Protein AF-A0A7J4QIG8-F1 (afdb_monomer_lite)

pLDDT: mean 77.38, std 13.1, range [48.28, 93.75]

Foldseek 3Di:
DVVVVVVVVCVVCVNAQVDQADSDVVGDDDDPPDDNHDAAEDEQQPPLVVQVVCVVRRGHYYYDDDDDDCPVVVLVVVCVVPVVVSVRNVCRVVPVPVSPD

Radius of gyration: 16.3 Å; chains: 1; bounding box: 42×24×37 Å

Structure (mmCIF, N/CA/C/O backbone):
data_AF-A0A7J4QIG8-F1
#
_entry.id   AF-A0A7J4QIG8-F1
#
loop_
_atom_site.group_PDB
_atom_site.id
_atom_site.type_symbol
_atom_site.label_atom_id
_atom_site.label_alt_id
_atom_site.label_comp_id
_atom_site.label_asym_id
_atom_site.label_entity_id
_atom_site.label_seq_id
_atom_site.pdbx_PDB_ins_code
_atom_site.Cartn_x
_atom_site.Cartn_y
_atom_site.Cartn_z
_atom_site.occupancy
_atom_site.B_iso_or_equiv
_atom_site.auth_seq_id
_atom_site.auth_comp_id
_atom_site.auth_asym_id
_atom_site.auth_atom_id
_atom_site.pdbx_PDB_model_num
ATOM 1 N N . GLY A 1 1 ? 3.969 9.317 9.992 1.00 83.69 1 GLY A N 1
ATOM 2 C CA . GLY A 1 1 ? 4.182 9.417 8.526 1.00 83.69 1 GLY A CA 1
ATOM 3 C C . GLY A 1 1 ? 2.879 9.148 7.786 1.00 83.69 1 GLY A C 1
ATOM 4 O O . GLY A 1 1 ? 1.878 8.916 8.444 1.00 83.69 1 GLY A O 1
ATOM 5 N N . VAL A 1 2 ? 2.856 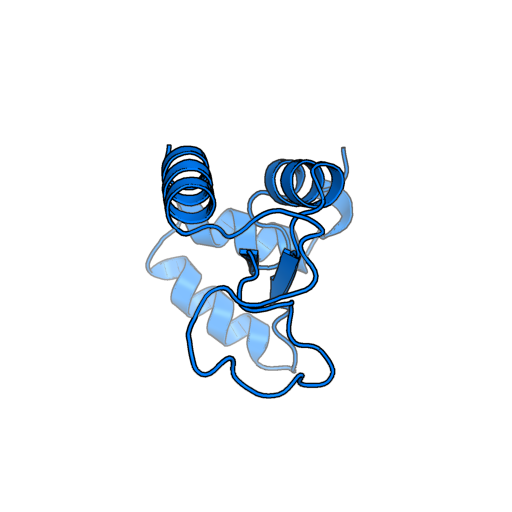9.179 6.444 1.00 87.38 2 VAL A N 1
ATOM 6 C CA . VAL A 1 2 ? 1.597 9.040 5.661 1.00 87.38 2 VAL A CA 1
ATOM 7 C C . VAL A 1 2 ? 0.804 7.781 6.027 1.00 87.38 2 VAL A C 1
ATOM 9 O O . VAL A 1 2 ? -0.419 7.824 6.066 1.00 87.38 2 VAL A O 1
ATOM 12 N N . ILE A 1 3 ? 1.486 6.674 6.334 1.00 90.81 3 ILE A N 1
ATOM 13 C CA . ILE A 1 3 ? 0.824 5.428 6.736 1.00 90.81 3 ILE A CA 1
ATOM 14 C C . ILE A 1 3 ? 0.160 5.553 8.101 1.00 90.81 3 ILE A C 1
ATOM 16 O O . ILE A 1 3 ? -1.014 5.234 8.203 1.00 90.81 3 ILE A O 1
ATOM 20 N N . ASP A 1 4 ? 0.867 6.057 9.111 1.00 91.88 4 ASP A N 1
ATOM 21 C CA . ASP A 1 4 ? 0.317 6.195 10.466 1.00 91.88 4 ASP A CA 1
ATOM 22 C C . ASP A 1 4 ? -0.916 7.106 10.467 1.00 91.88 4 ASP A C 1
ATOM 24 O O . ASP A 1 4 ? -1.953 6.738 11.004 1.00 91.88 4 ASP A O 1
ATOM 28 N N . ALA A 1 5 ? -0.844 8.230 9.744 1.00 93.12 5 ALA A N 1
ATOM 29 C CA . ALA A 1 5 ? -1.984 9.128 9.564 1.00 93.12 5 ALA A CA 1
ATOM 30 C C . ALA A 1 5 ? -3.150 8.452 8.819 1.00 93.12 5 ALA A C 1
ATOM 32 O O . ALA A 1 5 ? -4.313 8.691 9.128 1.00 93.12 5 ALA A O 1
ATOM 33 N N . SER A 1 6 ? -2.851 7.583 7.845 1.00 92.50 6 SER A N 1
ATOM 34 C CA . SER A 1 6 ? -3.885 6.813 7.141 1.00 92.50 6 SER A CA 1
ATOM 35 C C . SER A 1 6 ? -4.550 5.795 8.068 1.00 92.50 6 SER A C 1
ATOM 37 O O . SER A 1 6 ? -5.763 5.636 8.016 1.00 92.50 6 SER A O 1
ATOM 39 N N . LEU A 1 7 ? -3.777 5.112 8.915 1.00 92.19 7 LEU A N 1
ATOM 40 C CA . LEU A 1 7 ? -4.293 4.145 9.886 1.00 92.19 7 LEU A CA 1
ATOM 41 C C . LEU A 1 7 ? -5.165 4.824 10.945 1.00 92.19 7 LEU A C 1
ATOM 43 O O . LEU A 1 7 ? -6.239 4.319 11.260 1.00 92.19 7 LEU A O 1
ATOM 47 N N . GLU A 1 8 ? -4.739 5.986 11.438 1.00 93.06 8 GLU A N 1
ATOM 48 C CA . GLU A 1 8 ? -5.514 6.803 12.372 1.00 93.06 8 GLU A CA 1
ATOM 49 C C . GLU A 1 8 ? -6.844 7.251 11.754 1.00 93.06 8 GLU A C 1
ATOM 51 O O . GLU A 1 8 ? -7.900 7.032 12.345 1.00 93.06 8 GLU A O 1
ATOM 56 N N . ALA A 1 9 ? -6.817 7.790 10.530 1.00 92.12 9 ALA A N 1
ATOM 57 C CA . ALA A 1 9 ? -8.023 8.217 9.823 1.00 92.12 9 ALA A CA 1
ATOM 58 C C . ALA A 1 9 ? -8.989 7.054 9.536 1.00 92.12 9 ALA A C 1
ATOM 60 O O . ALA A 1 9 ? -10.202 7.208 9.672 1.00 92.12 9 ALA A O 1
ATOM 61 N N . LEU A 1 10 ? -8.462 5.883 9.158 1.00 90.81 10 LEU A N 1
ATOM 62 C CA . LEU A 1 10 ? -9.264 4.676 8.956 1.00 90.81 10 LEU A CA 1
ATOM 63 C C . LEU A 1 10 ? -9.936 4.245 10.265 1.00 90.81 10 LEU A C 1
ATOM 65 O O . LEU A 1 10 ? -11.153 4.077 10.290 1.00 90.81 10 LEU A O 1
ATOM 69 N N . SER A 1 11 ? -9.171 4.155 11.353 1.00 88.94 11 SER A N 1
ATOM 70 C CA . SER A 1 11 ? -9.690 3.797 12.676 1.00 88.94 11 SER A CA 1
ATOM 71 C C . SER A 1 11 ? -10.770 4.775 13.155 1.00 88.94 11 SER A C 1
ATOM 73 O O . SER A 1 11 ? -11.860 4.352 13.540 1.00 88.94 11 SER A O 1
ATOM 75 N N . ALA A 1 12 ? -10.524 6.085 13.040 1.00 90.50 12 ALA A N 1
ATOM 76 C CA . ALA A 1 12 ? -11.492 7.127 13.388 1.00 90.50 12 ALA A CA 1
ATOM 77 C C . ALA A 1 12 ? -12.783 7.046 12.551 1.00 90.50 12 ALA A C 1
ATOM 79 O O . ALA A 1 12 ? -13.862 7.375 13.039 1.00 90.50 12 ALA A O 1
ATOM 80 N N . GLY A 1 13 ? -12.682 6.581 11.303 1.00 87.56 13 GLY A N 1
ATOM 81 C CA . GLY A 1 13 ? -13.818 6.336 10.415 1.00 87.56 13 GLY A CA 1
ATOM 82 C C . GLY A 1 13 ? -14.514 4.983 10.608 1.00 87.56 13 GLY A C 1
ATOM 83 O O . GLY A 1 13 ? -15.391 4.660 9.813 1.00 87.56 13 GLY A O 1
ATOM 84 N N . GLY A 1 14 ? -14.123 4.182 11.606 1.00 88.12 14 GLY A N 1
ATOM 85 C CA . GLY A 1 14 ? -14.694 2.855 11.868 1.00 88.12 14 GLY A CA 1
ATOM 86 C C . GLY A 1 14 ? -14.161 1.739 10.962 1.00 88.12 14 GLY A C 1
ATOM 87 O O . GLY A 1 14 ? -14.677 0.625 10.982 1.00 88.12 14 GLY A O 1
ATOM 88 N N . TRP A 1 15 ? -13.119 2.007 10.175 1.00 88.00 15 TRP A N 1
ATOM 89 C CA . TRP A 1 15 ? -12.504 1.035 9.278 1.00 88.00 15 TRP A CA 1
ATOM 90 C C . TRP A 1 15 ? -11.446 0.213 10.005 1.00 88.00 15 TRP A C 1
ATOM 92 O O . TRP A 1 15 ? -10.308 0.651 10.183 1.00 88.00 15 TRP A O 1
ATOM 102 N N . THR A 1 16 ? -11.796 -1.010 10.389 1.00 80.50 16 THR A N 1
ATOM 103 C CA . THR A 1 16 ? -10.887 -1.911 11.106 1.00 80.50 16 THR A CA 1
ATOM 104 C C . THR A 1 16 ? -10.342 -3.016 10.193 1.00 80.50 16 THR A C 1
ATOM 106 O O . THR A 1 16 ? -11.016 -3.460 9.258 1.00 80.50 16 THR A O 1
ATOM 109 N N . PRO A 1 17 ? -9.086 -3.460 10.381 1.00 79.75 17 PRO A N 1
ATOM 110 C CA . PRO A 1 17 ? -8.597 -4.674 9.734 1.00 79.75 17 PRO A CA 1
ATOM 111 C C . PRO A 1 17 ? -9.412 -5.882 10.215 1.00 79.75 17 PRO A C 1
ATOM 113 O O . PRO A 1 17 ? -9.643 -6.049 11.407 1.00 79.75 17 PRO A O 1
ATOM 116 N N . GLY A 1 18 ? -9.882 -6.709 9.279 1.00 68.94 18 GLY A N 1
ATOM 117 C CA . GLY A 1 18 ? -10.758 -7.845 9.591 1.00 68.94 18 GLY A CA 1
ATOM 118 C C . GLY A 1 18 ? -12.227 -7.490 9.863 1.00 68.94 18 GLY A C 1
ATOM 119 O O . GLY A 1 18 ? -13.025 -8.407 10.036 1.00 68.94 18 GLY A O 1
ATOM 120 N N . GLY A 1 19 ? -12.602 -6.203 9.859 1.00 64.81 19 GLY A N 1
ATOM 121 C CA . GLY A 1 19 ? -13.996 -5.764 9.934 1.00 64.81 19 GLY A CA 1
ATOM 122 C C . GLY A 1 19 ? -14.750 -6.154 8.665 1.00 64.81 19 GLY A C 1
ATOM 123 O O . GLY A 1 19 ? -14.324 -5.812 7.561 1.00 64.81 19 GLY A O 1
ATOM 124 N N . ALA A 1 20 ? -15.828 -6.921 8.825 1.00 61.28 20 ALA A N 1
ATOM 125 C CA . ALA A 1 20 ? -16.585 -7.502 7.720 1.00 61.28 20 ALA A CA 1
ATOM 126 C C . ALA A 1 20 ? -17.334 -6.455 6.877 1.00 61.28 20 ALA A C 1
ATOM 128 O O . ALA A 1 20 ? -17.603 -6.719 5.708 1.00 61.28 20 ALA A O 1
ATOM 129 N N . ASP A 1 21 ? -17.591 -5.263 7.427 1.00 70.75 21 ASP A N 1
ATOM 130 C CA . ASP A 1 21 ? -18.528 -4.313 6.837 1.00 70.75 21 ASP A CA 1
ATOM 131 C C . ASP A 1 21 ? -17.955 -2.906 6.653 1.00 70.75 21 ASP A C 1
ATOM 133 O O . ASP A 1 21 ? -17.254 -2.349 7.500 1.00 70.75 21 ASP A O 1
ATOM 137 N N . ASP A 1 22 ? -18.311 -2.331 5.509 1.00 83.69 22 ASP A N 1
ATOM 138 C CA . ASP A 1 22 ? -18.089 -0.938 5.152 1.00 83.69 22 ASP A CA 1
ATOM 139 C C . ASP A 1 22 ? -18.983 -0.039 6.031 1.00 83.69 22 ASP A C 1
ATOM 141 O O . ASP A 1 22 ? -20.208 -0.125 5.906 1.00 83.69 22 ASP A O 1
ATOM 145 N N . PRO A 1 23 ? -18.428 0.843 6.890 1.00 85.19 23 PRO A N 1
ATOM 146 C CA . PRO A 1 23 ? -19.194 1.652 7.838 1.00 85.19 23 PRO A CA 1
ATOM 147 C C . PRO A 1 23 ? -20.064 2.728 7.170 1.00 85.19 23 PRO A C 1
ATOM 149 O O . PRO A 1 23 ? -20.818 3.426 7.850 1.00 85.19 23 PRO A O 1
ATOM 152 N N . ARG A 1 24 ? -19.971 2.915 5.847 1.00 85.88 24 ARG A N 1
ATOM 153 C CA . ARG A 1 24 ? -20.840 3.845 5.117 1.00 85.88 24 ARG A CA 1
ATOM 154 C C . ARG A 1 24 ? -22.263 3.296 5.051 1.00 85.88 24 ARG A C 1
ATOM 156 O O . ARG A 1 24 ? -22.450 2.112 4.817 1.00 85.88 24 ARG A O 1
ATOM 163 N N . SER A 1 25 ? -23.263 4.171 5.167 1.00 85.50 25 SER A N 1
ATOM 164 C CA . SER A 1 25 ? -24.675 3.825 4.967 1.00 85.50 25 SER A CA 1
ATOM 165 C C . SER A 1 25 ? -25.268 4.634 3.801 1.00 85.50 25 SER A C 1
ATOM 167 O O . SER A 1 25 ? -25.230 5.867 3.857 1.00 85.50 25 SER A O 1
ATOM 169 N N . PRO A 1 26 ? -25.794 3.985 2.742 1.00 86.62 26 PRO A N 1
ATOM 170 C CA . PRO A 1 26 ? -25.795 2.538 2.526 1.00 86.62 26 PRO A CA 1
ATOM 171 C C . PRO A 1 26 ? -24.400 2.013 2.153 1.00 86.62 26 PRO A C 1
ATOM 173 O O . PRO A 1 26 ? -23.662 2.656 1.399 1.00 86.62 26 PRO A O 1
ATOM 176 N N . SER A 1 27 ? -24.053 0.823 2.641 1.00 81.81 27 SER A N 1
ATOM 177 C CA . SER A 1 27 ? -22.820 0.144 2.245 1.00 81.81 27 SER A CA 1
ATOM 178 C C . SER A 1 27 ? -22.935 -0.296 0.778 1.00 81.81 27 SER A C 1
ATOM 180 O O . SER A 1 27 ? -23.976 -0.832 0.380 1.00 81.81 27 SER A O 1
ATOM 182 N N . PRO A 1 28 ? -21.902 -0.094 -0.061 1.00 82.81 28 PRO A N 1
ATOM 183 C CA . PRO A 1 28 ? -21.872 -0.687 -1.392 1.00 82.81 28 PRO A CA 1
ATOM 184 C C . PRO A 1 28 ? -22.001 -2.215 -1.301 1.00 82.81 28 PRO A C 1
ATOM 186 O O . PRO A 1 28 ? -21.472 -2.803 -0.357 1.00 82.81 28 PRO A O 1
ATOM 189 N N . PRO A 1 29 ? -22.625 -2.881 -2.289 1.00 83.75 29 PRO A N 1
ATOM 190 C CA . PRO A 1 29 ? -22.676 -4.336 -2.306 1.00 83.75 29 PRO A CA 1
ATOM 191 C C . PRO A 1 29 ? -21.262 -4.922 -2.348 1.00 83.75 29 PRO A C 1
ATOM 193 O O . PRO A 1 29 ? -20.341 -4.334 -2.937 1.00 83.75 29 PRO A O 1
ATOM 196 N N . GLU A 1 30 ? -21.100 -6.106 -1.760 1.00 82.75 30 GLU A N 1
ATOM 197 C CA . GLU A 1 30 ? -19.840 -6.835 -1.819 1.00 82.75 30 GLU A CA 1
ATOM 198 C C . GLU A 1 30 ? -19.459 -7.103 -3.283 1.00 82.75 30 GLU A C 1
ATOM 200 O O . GLU A 1 30 ? -20.276 -7.509 -4.113 1.00 82.75 30 GLU A O 1
ATOM 205 N N . ARG A 1 31 ? -18.196 -6.833 -3.629 1.00 84.38 31 ARG A N 1
ATOM 206 C CA . ARG A 1 31 ? -17.669 -7.035 -4.983 1.00 84.38 31 ARG A CA 1
ATOM 207 C C . ARG A 1 31 ? -16.505 -7.999 -4.942 1.00 84.38 31 ARG A C 1
ATOM 209 O O . ARG A 1 31 ? -15.542 -7.783 -4.204 1.00 84.38 31 ARG A O 1
ATOM 216 N N . LEU A 1 32 ? -16.540 -8.992 -5.829 1.00 83.62 32 LEU A N 1
ATOM 217 C CA . LEU A 1 32 ? -15.450 -9.947 -5.980 1.00 83.62 32 LEU A CA 1
ATOM 218 C C . LEU A 1 32 ? -14.119 -9.212 -6.205 1.00 83.62 32 LEU A C 1
ATOM 220 O O . LEU A 1 32 ? -13.968 -8.389 -7.109 1.00 83.62 32 LEU A O 1
ATOM 224 N N . GLY A 1 33 ? -13.142 -9.502 -5.348 1.00 80.50 33 GLY A N 1
ATOM 225 C CA . GLY A 1 33 ? -11.807 -8.915 -5.427 1.00 80.50 33 GLY A CA 1
ATOM 226 C C . GLY A 1 33 ? -11.672 -7.497 -4.857 1.00 80.50 33 GLY A C 1
ATOM 227 O O . GLY A 1 33 ? -10.575 -6.939 -4.938 1.00 80.50 33 GLY A O 1
ATOM 228 N N . LYS A 1 34 ? -12.717 -6.909 -4.264 1.00 80.69 34 LYS A N 1
ATOM 229 C CA . LYS A 1 34 ? -12.607 -5.682 -3.459 1.00 80.69 34 LYS A CA 1
ATOM 230 C C . LYS A 1 34 ? -12.527 -6.033 -1.971 1.00 80.69 34 LYS A C 1
ATOM 232 O O . LYS A 1 34 ? -13.004 -7.078 -1.549 1.00 80.69 34 LYS A O 1
ATOM 237 N N . GLY A 1 35 ? -11.821 -5.206 -1.200 1.00 77.44 35 GLY A N 1
ATOM 238 C CA . GLY A 1 35 ? -11.849 -5.300 0.262 1.00 77.44 35 GLY A CA 1
ATOM 239 C C . GLY A 1 35 ? -13.194 -4.824 0.820 1.00 77.44 35 GLY A C 1
ATOM 240 O O . GLY A 1 35 ? -13.987 -4.275 0.051 1.00 77.44 35 GLY A O 1
ATOM 241 N N . PRO A 1 36 ? -13.413 -4.940 2.140 1.00 75.31 36 PRO A N 1
ATOM 242 C CA . PRO A 1 36 ? -14.651 -4.535 2.819 1.00 75.31 36 PRO A CA 1
ATOM 243 C C . PRO A 1 36 ? -14.867 -3.008 2.845 1.00 75.31 36 PRO A C 1
ATOM 245 O O . PRO A 1 36 ? -15.610 -2.509 3.666 1.00 75.31 36 PRO A O 1
ATOM 248 N N . GLY A 1 37 ? -14.204 -2.268 1.946 1.00 85.38 37 GLY A N 1
ATOM 249 C CA . GLY A 1 37 ? -14.410 -0.856 1.625 1.00 85.38 37 GLY A CA 1
ATOM 250 C C . GLY A 1 37 ? -13.120 -0.024 1.550 1.00 85.38 37 GLY A C 1
ATOM 251 O O . GLY A 1 37 ? -13.123 1.009 0.880 1.00 85.38 37 GLY A O 1
ATOM 252 N N . TYR A 1 38 ? -11.986 -0.529 2.065 1.00 88.94 38 TYR A N 1
ATOM 253 C CA . TYR A 1 38 ? -10.646 0.033 1.817 1.00 88.94 38 TYR A CA 1
ATOM 254 C C . TYR A 1 38 ? -9.578 -1.031 1.488 1.00 88.94 38 TYR A C 1
ATOM 256 O O . TYR A 1 38 ? -9.736 -2.223 1.762 1.00 88.94 38 TYR A O 1
ATOM 264 N N . GLU A 1 39 ? -8.475 -0.590 0.873 1.00 91.00 39 GLU A N 1
ATOM 265 C CA . GLU A 1 39 ? -7.258 -1.382 0.649 1.00 91.00 39 GLU A CA 1
ATOM 266 C C . GLU A 1 39 ? -6.029 -0.465 0.514 1.00 91.00 39 GLU A C 1
ATOM 268 O O . GLU A 1 39 ? -6.114 0.622 -0.058 1.00 91.00 39 GLU A O 1
ATOM 273 N N . PHE A 1 40 ? -4.864 -0.916 0.981 1.00 92.31 40 PHE A N 1
ATOM 274 C CA . PHE A 1 40 ? -3.591 -0.239 0.723 1.00 92.31 40 PHE A CA 1
ATOM 275 C C . PHE A 1 40 ? -3.007 -0.701 -0.609 1.00 92.31 40 PHE A C 1
ATOM 277 O O . PHE A 1 40 ? -2.723 -1.887 -0.796 1.00 92.31 40 PHE A O 1
ATOM 284 N N . GLN A 1 41 ? -2.776 0.234 -1.528 1.00 91.25 41 GLN A N 1
ATOM 285 C CA . GLN A 1 41 ? -2.197 -0.066 -2.834 1.00 91.25 41 GLN A CA 1
ATOM 286 C C . GLN A 1 41 ? -0.747 0.396 -2.915 1.00 91.25 41 GLN A C 1
ATOM 288 O O . GLN A 1 41 ? -0.405 1.504 -2.507 1.00 91.25 41 GLN A O 1
ATOM 293 N N . MET A 1 42 ? 0.112 -0.462 -3.456 1.00 88.31 42 MET A N 1
ATOM 294 C CA . MET A 1 42 ? 1.527 -0.161 -3.655 1.00 88.31 42 MET A CA 1
ATOM 295 C C . MET A 1 42 ? 1.994 -0.681 -5.009 1.00 88.31 42 MET A C 1
ATOM 297 O O . MET A 1 42 ? 1.512 -1.704 -5.497 1.00 88.31 42 MET A O 1
ATOM 301 N N . LEU A 1 43 ? 2.967 0.001 -5.609 1.00 84.94 43 LEU A N 1
ATOM 302 C CA . LEU A 1 43 ? 3.651 -0.514 -6.791 1.00 84.94 43 LEU A CA 1
ATOM 303 C C . LEU A 1 43 ? 4.490 -1.740 -6.418 1.00 84.94 43 LEU A C 1
ATOM 305 O O . LEU A 1 43 ? 5.001 -1.848 -5.296 1.00 84.94 43 LEU A O 1
ATOM 309 N N . LEU A 1 44 ? 4.651 -2.664 -7.367 1.00 81.50 44 L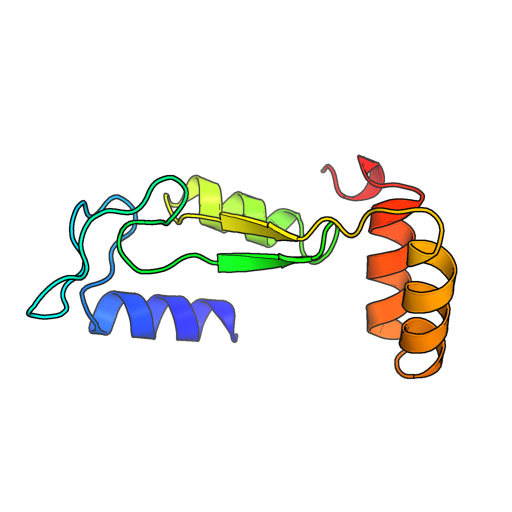EU A N 1
ATOM 310 C CA . LEU A 1 44 ? 5.585 -3.774 -7.215 1.00 81.50 44 LEU A CA 1
ATOM 311 C C . LEU A 1 44 ? 6.961 -3.245 -6.783 1.00 81.50 44 LEU A C 1
ATOM 313 O O . LEU A 1 44 ? 7.448 -2.248 -7.305 1.00 81.50 44 LEU A O 1
ATOM 317 N N . GLY A 1 45 ? 7.542 -3.904 -5.777 1.00 76.44 45 GLY A N 1
ATOM 318 C CA . GLY A 1 45 ? 8.858 -3.611 -5.198 1.00 76.44 45 GLY A CA 1
ATOM 319 C C . GLY A 1 45 ? 9.069 -2.223 -4.583 1.00 76.44 45 GLY A C 1
ATOM 320 O O . GLY A 1 45 ? 10.190 -1.894 -4.202 1.00 76.44 45 GLY A O 1
ATOM 321 N N . VAL A 1 46 ? 8.010 -1.438 -4.397 1.00 80.88 46 VAL A N 1
ATOM 322 C CA . VAL A 1 46 ? 8.058 -0.215 -3.594 1.00 80.88 46 VAL A CA 1
ATOM 323 C C . VAL A 1 46 ? 7.627 -0.542 -2.163 1.00 80.88 46 VAL A C 1
ATOM 325 O O . VAL A 1 46 ? 6.570 -1.129 -1.941 1.00 80.88 46 VAL A O 1
ATOM 328 N N . ARG A 1 47 ? 8.475 -0.186 -1.186 1.00 83.44 47 ARG A N 1
ATOM 329 C CA . ARG A 1 47 ? 8.242 -0.343 0.268 1.00 83.44 47 ARG A CA 1
ATOM 330 C C . ARG A 1 47 ? 7.707 -1.731 0.673 1.00 83.44 47 ARG A C 1
ATOM 332 O O . ARG A 1 47 ? 6.772 -1.853 1.460 1.00 83.44 47 ARG A O 1
ATOM 339 N N . GLY A 1 48 ? 8.340 -2.793 0.167 1.00 85.31 48 GLY A N 1
ATOM 340 C CA . GLY A 1 48 ? 7.963 -4.188 0.438 1.00 85.31 48 GLY A CA 1
ATOM 341 C C . GLY A 1 48 ? 7.779 -4.555 1.924 1.00 85.31 48 GLY A C 1
ATOM 342 O O . GLY A 1 48 ? 6.763 -5.179 2.236 1.00 85.31 48 GLY A O 1
ATOM 343 N N . PRO A 1 49 ? 8.691 -4.167 2.842 1.00 90.31 49 PRO A N 1
ATOM 344 C CA . PRO A 1 49 ? 8.538 -4.434 4.277 1.00 90.31 49 PRO A CA 1
ATOM 345 C C . PRO A 1 49 ? 7.276 -3.813 4.883 1.00 90.31 49 PRO A C 1
ATOM 347 O O . PRO A 1 49 ? 6.543 -4.487 5.594 1.00 90.31 49 PRO A O 1
ATOM 350 N N . LEU A 1 50 ? 6.971 -2.563 4.526 1.00 91.75 50 LEU A N 1
ATOM 351 C CA . LEU A 1 50 ? 5.778 -1.859 4.995 1.00 91.75 50 LEU A CA 1
ATOM 352 C C . LEU A 1 50 ? 4.493 -2.572 4.555 1.00 91.75 50 L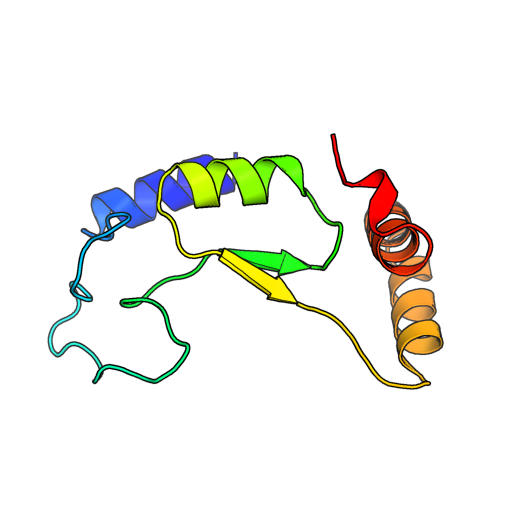EU A C 1
ATOM 354 O O . LEU A 1 50 ? 3.587 -2.769 5.357 1.00 91.75 50 LEU A O 1
ATOM 358 N N . ARG A 1 51 ? 4.426 -3.000 3.287 1.00 92.19 51 ARG A N 1
ATOM 359 C CA . ARG A 1 51 ? 3.288 -3.778 2.779 1.00 92.19 51 ARG A CA 1
ATOM 360 C C . ARG A 1 51 ? 3.083 -5.068 3.573 1.00 92.19 51 ARG A C 1
ATOM 362 O O . ARG A 1 51 ? 1.945 -5.445 3.831 1.00 92.19 51 ARG A O 1
ATOM 369 N N . ARG A 1 52 ? 4.175 -5.768 3.903 1.00 90.81 52 ARG A N 1
ATOM 370 C CA . ARG A 1 52 ? 4.120 -7.007 4.692 1.00 90.81 52 ARG A CA 1
ATOM 371 C C . ARG A 1 52 ? 3.601 -6.731 6.099 1.00 90.81 52 ARG A C 1
ATOM 373 O O . ARG A 1 52 ? 2.629 -7.369 6.473 1.00 90.81 52 ARG A O 1
ATOM 380 N N . GLY A 1 53 ? 4.131 -5.712 6.777 1.00 93.75 53 GLY A N 1
ATOM 381 C CA . GLY A 1 53 ? 3.647 -5.310 8.101 1.00 93.75 53 GLY A CA 1
ATOM 382 C C . GLY A 1 53 ? 2.154 -4.963 8.110 1.00 93.75 53 GLY A C 1
ATOM 383 O O . GLY A 1 53 ? 1.412 -5.467 8.942 1.00 93.75 53 GLY A O 1
ATOM 384 N N . LEU A 1 54 ? 1.672 -4.196 7.125 1.00 92.75 54 LEU A N 1
ATOM 385 C CA . LEU A 1 54 ? 0.237 -3.892 6.997 1.00 92.75 54 LEU A CA 1
ATOM 386 C C . LEU A 1 54 ? -0.611 -5.154 6.779 1.00 92.75 54 LEU A C 1
ATOM 388 O O . LEU A 1 54 ? -1.690 -5.284 7.350 1.00 92.75 54 LEU A O 1
ATOM 392 N N . ARG A 1 55 ? -0.128 -6.096 5.960 1.00 91.81 55 ARG A N 1
ATOM 393 C CA . ARG A 1 55 ? -0.812 -7.376 5.736 1.00 91.81 55 ARG A CA 1
ATOM 394 C C . ARG A 1 55 ? -0.841 -8.236 7.002 1.00 91.81 55 ARG A C 1
ATOM 396 O O . ARG A 1 55 ? -1.858 -8.869 7.259 1.00 91.81 55 ARG A O 1
ATOM 403 N N . GLU A 1 56 ? 0.248 -8.271 7.763 1.00 92.75 56 GLU A N 1
ATOM 404 C CA . GLU A 1 56 ? 0.345 -8.993 9.041 1.00 92.75 56 GLU A CA 1
ATOM 405 C C . GLU A 1 56 ? -0.598 -8.406 10.098 1.00 92.75 56 GLU A C 1
ATOM 407 O O . GLU A 1 56 ? -1.196 -9.150 10.865 1.00 92.75 56 GLU A O 1
ATOM 412 N N . GLN A 1 57 ? -0.823 -7.091 10.066 1.00 91.44 57 GLN A N 1
ATOM 413 C CA . GLN A 1 57 ? -1.819 -6.386 10.883 1.00 91.44 57 GLN A CA 1
ATOM 414 C C . GLN A 1 57 ? -3.272 -6.600 10.408 1.00 91.44 57 GLN A C 1
ATOM 416 O O . GLN A 1 57 ? -4.196 -6.008 10.957 1.00 91.44 57 GLN A O 1
ATOM 421 N N . GLY A 1 58 ? -3.500 -7.422 9.377 1.00 90.50 58 GLY A N 1
ATOM 422 C CA . GLY A 1 58 ? -4.835 -7.756 8.873 1.00 90.50 58 GLY A CA 1
ATOM 423 C C . GLY A 1 58 ? -5.404 -6.772 7.846 1.00 90.50 58 GLY A C 1
ATOM 424 O O . GLY A 1 58 ? -6.536 -6.945 7.389 1.00 90.50 58 GLY A O 1
ATOM 425 N N . HIS A 1 59 ? -4.643 -5.756 7.427 1.00 90.69 59 HIS A N 1
ATOM 426 C CA . HIS A 1 59 ? -5.099 -4.836 6.389 1.00 90.69 59 HIS A CA 1
ATOM 427 C C . HIS A 1 59 ? -5.029 -5.480 5.001 1.00 90.69 59 HIS A C 1
ATOM 429 O O . HIS A 1 59 ? -4.047 -6.132 4.621 1.00 90.69 59 HIS A O 1
ATOM 435 N N . ARG A 1 60 ? -6.049 -5.226 4.172 1.00 90.06 60 ARG A N 1
ATOM 436 C CA . ARG A 1 60 ? -6.020 -5.631 2.763 1.00 90.06 60 ARG A CA 1
ATOM 437 C C . ARG A 1 60 ? -4.961 -4.820 2.021 1.00 90.06 60 ARG A C 1
ATOM 439 O O . ARG A 1 60 ? -5.001 -3.592 2.009 1.00 90.06 60 ARG A O 1
ATOM 446 N N . THR A 1 61 ? -4.037 -5.512 1.360 1.00 91.88 61 THR A N 1
ATOM 447 C CA . THR A 1 61 ? -3.006 -4.892 0.520 1.00 91.88 61 THR A CA 1
ATOM 448 C C . THR A 1 61 ? -3.120 -5.371 -0.925 1.00 91.88 61 THR A C 1
ATOM 450 O O . THR A 1 61 ? -3.485 -6.519 -1.188 1.00 91.88 61 THR A O 1
ATOM 453 N N . ARG A 1 62 ? -2.797 -4.494 -1.879 1.00 91.06 62 ARG A N 1
ATOM 454 C CA . ARG A 1 62 ? -2.791 -4.779 -3.318 1.00 91.06 62 ARG A CA 1
ATOM 455 C C . ARG A 1 62 ? -1.489 -4.294 -3.938 1.00 91.06 62 ARG A C 1
ATOM 457 O O . ARG A 1 62 ? -1.018 -3.194 -3.658 1.00 91.06 62 ARG A O 1
ATOM 464 N N . VAL A 1 63 ? -0.912 -5.134 -4.792 1.00 90.38 63 VAL A N 1
ATOM 465 C CA . VAL A 1 63 ? 0.305 -4.811 -5.536 1.00 90.38 63 VAL A CA 1
ATOM 466 C C . VAL A 1 63 ? -0.063 -4.541 -6.983 1.00 90.38 63 VAL A C 1
ATOM 468 O O . VAL A 1 63 ? -0.636 -5.403 -7.645 1.00 90.38 63 VAL A O 1
ATOM 471 N N . TYR A 1 64 ? 0.267 -3.348 -7.468 1.00 84.88 64 TYR A N 1
ATOM 472 C CA . TYR A 1 64 ? 0.148 -3.022 -8.880 1.00 84.88 64 TYR A CA 1
ATOM 473 C C . TYR A 1 64 ? 1.361 -3.566 -9.634 1.00 84.88 64 TYR A C 1
ATOM 475 O O . TYR A 1 64 ? 2.500 -3.154 -9.389 1.00 84.88 64 TYR A O 1
ATOM 483 N N . ILE A 1 65 ? 1.095 -4.507 -10.538 1.00 82.88 65 ILE A N 1
ATOM 484 C CA . ILE A 1 65 ? 2.085 -5.140 -11.405 1.00 82.88 65 ILE A CA 1
ATOM 485 C C . ILE A 1 65 ? 1.850 -4.595 -12.819 1.00 82.88 65 ILE A 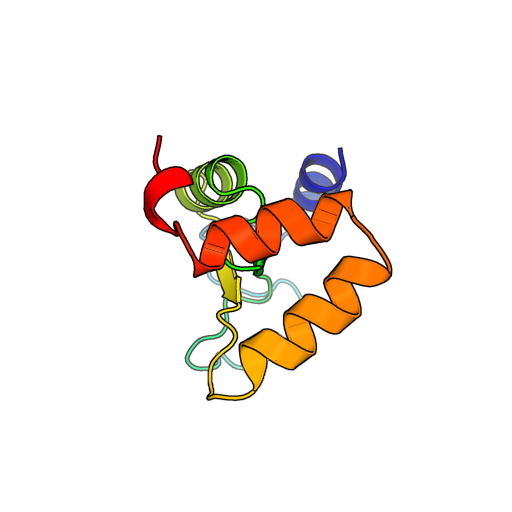C 1
ATOM 487 O O . ILE A 1 65 ? 0.842 -4.947 -13.433 1.00 82.88 65 ILE A O 1
ATOM 491 N N . PRO A 1 66 ? 2.714 -3.715 -13.348 1.00 71.81 66 PRO A N 1
ATOM 492 C CA . PRO A 1 66 ? 2.683 -3.387 -14.763 1.00 71.81 66 PRO A CA 1
ATOM 493 C C . PRO A 1 66 ? 3.077 -4.618 -15.585 1.00 71.81 66 PRO A C 1
ATOM 495 O O . PRO A 1 66 ? 3.899 -5.433 -15.167 1.00 71.81 66 PRO A O 1
ATOM 498 N N . TYR A 1 67 ? 2.464 -4.743 -16.755 1.00 71.81 67 TYR A N 1
ATOM 499 C CA . TYR A 1 67 ? 2.584 -5.880 -17.664 1.00 71.81 67 TYR A CA 1
ATOM 500 C C . TYR A 1 67 ? 2.605 -5.387 -19.123 1.00 71.81 67 TYR A C 1
ATOM 502 O O . TYR A 1 67 ? 2.332 -4.213 -19.387 1.00 71.81 67 TYR A O 1
ATOM 510 N N . GLY A 1 68 ? 2.917 -6.280 -20.067 1.00 73.75 68 GLY A N 1
ATOM 511 C CA . GLY A 1 68 ? 3.006 -6.001 -21.511 1.00 73.75 68 GLY A CA 1
ATOM 512 C C . GLY A 1 68 ? 4.449 -5.998 -22.019 1.00 73.75 68 GLY A C 1
ATOM 513 O O . GLY A 1 68 ? 5.349 -6.311 -21.257 1.00 73.75 68 GLY A O 1
ATOM 514 N N . GLU A 1 69 ? 4.689 -5.652 -23.288 1.00 65.50 69 GLU A N 1
ATOM 515 C CA . GLU A 1 69 ? 6.052 -5.492 -23.846 1.00 65.50 69 GLU A CA 1
ATOM 516 C C . GLU A 1 69 ? 6.594 -4.068 -23.634 1.00 65.50 69 GLU A C 1
ATOM 518 O O . GLU A 1 69 ? 7.756 -3.868 -23.291 1.00 65.50 69 GLU A O 1
ATOM 523 N N . LYS A 1 70 ? 5.722 -3.055 -23.734 1.00 68.56 70 LYS A N 1
ATOM 524 C CA . LYS A 1 70 ? 6.083 -1.624 -23.652 1.00 68.56 70 LYS A CA 1
ATOM 525 C C . LYS A 1 70 ? 6.170 -1.060 -22.231 1.00 68.56 70 LYS A C 1
ATOM 527 O O . LYS A 1 70 ? 6.399 0.136 -22.039 1.00 68.56 70 LYS A O 1
ATOM 532 N N . TRP A 1 71 ? 5.977 -1.896 -21.212 1.00 66.88 71 TRP A N 1
ATOM 533 C CA . TRP A 1 71 ? 6.070 -1.479 -19.808 1.00 66.88 71 TRP A CA 1
ATOM 534 C C . TRP A 1 71 ? 7.452 -0.899 -19.473 1.00 66.88 71 TRP A C 1
ATOM 536 O O . TRP A 1 71 ? 7.545 0.027 -18.663 1.00 66.88 71 TRP A O 1
ATOM 546 N N . TYR A 1 72 ? 8.505 -1.407 -20.123 1.00 60.12 72 TYR A N 1
ATOM 547 C CA . TYR A 1 72 ? 9.880 -0.951 -19.949 1.00 60.12 72 TYR A CA 1
ATOM 548 C C . TYR A 1 72 ? 10.039 0.497 -20.427 1.00 60.12 72 TYR A C 1
ATOM 550 O O . TYR A 1 72 ? 10.459 1.354 -19.654 1.00 60.12 72 TYR A O 1
ATOM 558 N N . GLU A 1 73 ? 9.589 0.818 -21.643 1.00 65.19 73 GLU A N 1
ATOM 559 C CA . GLU A 1 73 ? 9.651 2.176 -22.203 1.00 65.19 73 GLU A CA 1
ATOM 560 C C . GLU A 1 73 ? 8.851 3.191 -21.370 1.00 65.19 73 GLU A C 1
ATOM 562 O O . GLU A 1 73 ? 9.337 4.285 -21.069 1.00 65.19 73 GLU A O 1
ATOM 567 N N . TYR A 1 74 ? 7.643 2.814 -20.933 1.00 60.03 74 TYR A N 1
ATOM 568 C CA . TYR A 1 74 ? 6.814 3.651 -20.060 1.00 60.03 74 TYR A CA 1
ATOM 569 C C . TYR A 1 74 ? 7.501 3.938 -18.717 1.00 60.03 74 TYR A C 1
ATOM 571 O O . TYR A 1 74 ? 7.514 5.081 -18.248 1.00 60.03 74 TYR A O 1
ATOM 579 N N . SER A 1 75 ? 8.097 2.905 -18.114 1.00 58.44 75 SER A N 1
ATOM 580 C CA . SER A 1 75 ? 8.781 3.008 -16.824 1.00 58.44 75 SER A CA 1
ATOM 581 C C . SER A 1 75 ? 10.062 3.836 -16.929 1.00 58.44 75 SER A C 1
ATOM 583 O O . SER A 1 75 ? 10.308 4.667 -16.060 1.00 58.44 75 SER A O 1
ATOM 585 N N . ILE A 1 76 ? 10.830 3.690 -18.016 1.00 61.41 76 ILE A N 1
ATOM 586 C CA . ILE A 1 76 ? 12.042 4.479 -18.291 1.00 61.41 76 ILE A CA 1
ATOM 587 C C . ILE A 1 76 ? 11.719 5.971 -18.484 1.00 61.41 76 ILE A C 1
ATOM 589 O O . ILE A 1 76 ? 12.454 6.826 -17.985 1.00 61.41 76 ILE A O 1
ATOM 593 N N . ARG A 1 77 ? 10.606 6.312 -19.151 1.00 67.75 77 ARG A N 1
ATOM 594 C CA . ARG A 1 77 ? 10.189 7.716 -19.323 1.00 67.75 77 ARG A CA 1
ATOM 595 C C . ARG A 1 77 ? 9.864 8.385 -17.985 1.00 67.75 77 ARG A C 1
ATOM 597 O O . ARG A 1 77 ? 10.367 9.467 -17.710 1.00 67.75 77 ARG A O 1
ATOM 604 N N . ARG A 1 78 ? 9.1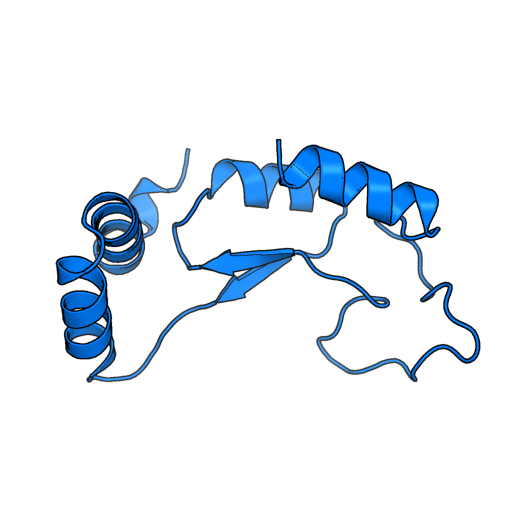03 7.702 -17.122 1.00 62.88 78 ARG A N 1
ATOM 605 C CA . ARG A 1 78 ? 8.798 8.163 -15.752 1.00 62.88 78 ARG A CA 1
ATOM 606 C C . ARG A 1 78 ? 10.037 8.175 -14.839 1.00 62.88 78 ARG A C 1
ATOM 608 O O . ARG A 1 78 ? 10.100 8.986 -13.923 1.00 62.88 78 ARG A O 1
ATOM 615 N N . LEU A 1 79 ? 11.028 7.315 -15.103 1.00 55.56 79 LEU A N 1
ATOM 616 C CA . LEU A 1 79 ? 12.328 7.272 -14.412 1.00 55.56 79 LEU A CA 1
ATOM 617 C C . LEU A 1 79 ? 13.116 8.573 -14.577 1.00 55.56 79 LEU A C 1
ATOM 619 O O . LEU A 1 79 ? 13.689 9.072 -13.611 1.00 55.56 79 LEU A O 1
ATOM 623 N N . LYS A 1 80 ? 13.158 9.096 -15.810 1.00 60.69 80 LYS A N 1
ATOM 624 C CA . LYS A 1 80 ? 13.916 10.306 -16.157 1.00 60.69 80 LYS A CA 1
ATOM 625 C C . LYS A 1 80 ? 13.351 11.561 -15.490 1.00 60.69 80 LYS A C 1
ATOM 627 O O . LYS A 1 80 ? 14.101 12.496 -15.244 1.00 60.69 80 LYS A O 1
ATOM 632 N N . GLU A 1 81 ? 12.061 11.559 -15.165 1.00 58.12 81 GLU A N 1
ATOM 633 C CA . GLU A 1 81 ? 11.383 12.665 -14.483 1.00 58.12 81 GLU A CA 1
ATOM 634 C C . GLU A 1 81 ? 11.553 12.620 -12.950 1.00 58.12 81 GLU A C 1
ATOM 636 O O . GLU A 1 81 ? 11.346 13.637 -12.293 1.00 58.12 81 GLU A O 1
ATOM 641 N N . ASN A 1 82 ? 11.928 11.473 -12.351 1.00 58.44 82 ASN A N 1
ATOM 642 C CA . ASN A 1 82 ? 12.097 11.353 -10.894 1.00 58.44 82 ASN A CA 1
ATOM 643 C C . ASN A 1 82 ? 13.067 10.204 -10.483 1.00 58.44 82 ASN A C 1
ATOM 645 O O . ASN A 1 82 ? 12.633 9.062 -10.264 1.00 58.44 82 ASN A O 1
ATOM 649 N N . PRO A 1 83 ? 14.385 10.474 -10.350 1.00 57.72 83 PRO A N 1
ATOM 650 C CA . PRO A 1 83 ? 15.425 9.438 -10.245 1.00 57.72 83 PRO A CA 1
ATOM 651 C C . PRO A 1 83 ? 15.282 8.506 -9.026 1.00 57.72 83 PRO A C 1
ATOM 653 O O . PRO A 1 83 ? 15.590 7.309 -9.094 1.00 57.72 83 PRO A O 1
ATOM 656 N N . THR A 1 84 ? 14.780 9.035 -7.907 1.00 60.22 84 THR A N 1
ATOM 657 C CA . THR A 1 84 ? 14.667 8.318 -6.626 1.00 60.22 84 THR A CA 1
ATOM 658 C C . THR A 1 84 ? 13.572 7.250 -6.653 1.00 60.22 84 THR A C 1
ATOM 660 O O . THR A 1 84 ? 13.767 6.135 -6.168 1.00 60.22 84 THR A O 1
ATOM 663 N N . VAL A 1 85 ? 12.426 7.562 -7.267 1.00 59.03 85 VAL A N 1
ATOM 664 C CA . VAL A 1 85 ? 11.306 6.618 -7.444 1.00 59.03 85 VAL A CA 1
ATOM 665 C C . VAL A 1 85 ? 11.657 5.594 -8.511 1.00 59.03 85 VAL A C 1
ATOM 667 O O . VAL A 1 85 ? 11.402 4.398 -8.364 1.00 59.03 85 VAL A O 1
ATOM 670 N N . GLY A 1 86 ? 12.304 6.064 -9.571 1.00 59.25 86 GLY A N 1
ATOM 671 C CA . GLY A 1 86 ? 12.653 5.239 -10.700 1.00 59.25 86 GLY A CA 1
ATOM 672 C C . GLY A 1 86 ? 13.558 4.061 -10.345 1.00 59.25 86 GLY A C 1
ATOM 673 O O . GLY A 1 86 ? 13.283 2.928 -10.726 1.00 59.25 86 GLY A O 1
ATOM 674 N N . THR A 1 87 ? 14.575 4.277 -9.515 1.00 61.09 87 THR A N 1
ATOM 675 C CA . THR A 1 87 ? 15.488 3.197 -9.108 1.00 61.09 87 THR A CA 1
ATOM 676 C C . THR A 1 87 ? 14.770 2.072 -8.347 1.00 61.09 87 THR A C 1
ATOM 678 O O . THR A 1 87 ? 15.071 0.896 -8.554 1.00 61.09 87 THR A O 1
ATOM 681 N N . GLN A 1 88 ? 13.791 2.397 -7.495 1.00 62.19 88 GLN A N 1
ATOM 682 C CA . GLN A 1 88 ? 13.010 1.390 -6.761 1.00 62.19 88 GLN A CA 1
ATOM 683 C C . GLN A 1 88 ? 12.080 0.602 -7.684 1.00 62.19 88 GLN A C 1
ATOM 685 O O . GLN A 1 88 ? 11.996 -0.620 -7.579 1.00 62.19 88 GLN A O 1
ATOM 690 N N . VAL A 1 89 ? 11.427 1.300 -8.614 1.00 62.62 89 VAL A N 1
ATOM 691 C CA . VAL A 1 89 ? 10.559 0.703 -9.634 1.00 62.62 89 VAL A CA 1
ATOM 692 C C . VAL A 1 89 ? 11.384 -0.204 -10.553 1.00 62.62 89 VAL A C 1
ATOM 694 O O . VAL A 1 89 ? 11.035 -1.363 -10.729 1.00 62.62 89 VAL A O 1
ATOM 697 N N . ALA A 1 90 ? 12.536 0.244 -11.054 1.00 64.44 90 ALA A N 1
ATOM 698 C CA . ALA A 1 90 ? 13.425 -0.571 -11.886 1.00 64.44 90 ALA A CA 1
ATOM 699 C C . ALA A 1 90 ? 13.927 -1.828 -11.153 1.00 64.44 90 ALA A C 1
ATOM 701 O O . ALA A 1 90 ? 13.861 -2.930 -11.702 1.00 64.44 90 ALA A O 1
ATOM 702 N N . LYS A 1 91 ? 14.358 -1.693 -9.888 1.00 62.12 91 LYS A N 1
ATOM 703 C CA . LYS A 1 91 ? 14.749 -2.838 -9.047 1.00 62.12 91 LYS A CA 1
ATOM 704 C C . LYS A 1 91 ? 13.601 -3.822 -8.844 1.00 62.12 91 LYS A C 1
ATOM 706 O O . LYS A 1 91 ? 13.830 -5.024 -8.860 1.00 62.12 91 LYS A O 1
ATOM 711 N N . ALA A 1 92 ? 12.371 -3.341 -8.694 1.00 63.12 92 ALA A N 1
ATOM 712 C CA . ALA A 1 92 ? 11.205 -4.197 -8.537 1.00 63.12 92 ALA A CA 1
ATOM 713 C C . ALA A 1 92 ? 10.953 -5.137 -9.722 1.00 63.12 92 ALA A C 1
ATOM 715 O O . ALA A 1 92 ? 10.452 -6.238 -9.510 1.00 63.12 92 ALA A O 1
ATOM 716 N N . PHE A 1 93 ? 11.281 -4.704 -10.942 1.00 65.12 93 PHE A N 1
ATOM 717 C CA . PHE A 1 93 ? 11.066 -5.493 -12.157 1.00 65.12 93 PHE A CA 1
ATOM 718 C C . PHE A 1 93 ? 12.258 -6.356 -12.532 1.00 65.12 93 PHE A C 1
ATOM 720 O O . PHE A 1 93 ? 12.077 -7.512 -12.899 1.00 65.12 93 PHE A O 1
ATOM 727 N N . LEU A 1 94 ? 13.467 -5.803 -12.436 1.00 61.06 94 LEU A N 1
ATOM 728 C CA . LEU A 1 94 ? 14.689 -6.510 -12.821 1.00 61.06 94 LEU A CA 1
ATOM 729 C C . LEU A 1 94 ? 15.167 -7.469 -11.730 1.00 61.06 94 LEU A C 1
ATOM 731 O O . LEU A 1 94 ? 15.824 -8.460 -12.027 1.00 61.06 94 LEU A O 1
ATOM 735 N N . MET A 1 95 ? 14.851 -7.166 -10.470 1.00 64.69 95 MET A N 1
ATOM 736 C CA . MET A 1 95 ? 15.270 -7.930 -9.297 1.00 64.69 95 MET A CA 1
ATOM 737 C C . MET A 1 95 ? 14.145 -7.984 -8.244 1.00 64.69 95 MET A C 1
ATOM 739 O O . MET A 1 95 ? 14.332 -7.559 -7.101 1.00 64.69 95 MET A O 1
ATOM 743 N N . PRO A 1 96 ? 12.947 -8.515 -8.560 1.00 58.91 96 PRO A N 1
ATOM 744 C CA . PRO A 1 96 ? 11.839 -8.594 -7.599 1.00 58.91 96 PRO A CA 1
ATOM 745 C C . PRO A 1 96 ? 12.218 -9.328 -6.301 1.00 58.91 96 PRO A C 1
ATOM 747 O O . PRO A 1 96 ? 11.624 -9.078 -5.248 1.00 58.91 96 PRO A O 1
ATOM 750 N N . TRP A 1 97 ? 13.228 -10.204 -6.355 1.00 60.28 97 TRP A N 1
ATOM 751 C CA . TRP A 1 97 ? 13.774 -10.921 -5.204 1.00 60.28 97 TRP A CA 1
ATOM 752 C C . TRP A 1 97 ? 14.582 -10.041 -4.241 1.00 60.28 97 TRP A C 1
ATOM 754 O O . TRP A 1 97 ? 14.592 -10.354 -3.058 1.00 60.28 97 TRP A O 1
ATOM 764 N N . THR A 1 98 ? 15.164 -8.909 -4.662 1.00 61.81 98 THR A N 1
ATOM 765 C CA . THR A 1 98 ? 15.911 -8.011 -3.750 1.00 61.81 98 THR A CA 1
ATOM 766 C C . THR A 1 98 ? 15.008 -7.209 -2.807 1.00 61.81 98 THR A C 1
ATOM 768 O O . THR A 1 98 ? 15.490 -6.447 -1.980 1.00 61.81 98 THR A O 1
ATOM 771 N N . ASN A 1 99 ? 13.685 -7.353 -2.935 1.00 57.34 99 ASN A N 1
ATOM 772 C CA . ASN A 1 99 ? 12.691 -6.817 -1.999 1.00 57.34 99 ASN A CA 1
ATOM 773 C C . ASN A 1 99 ? 12.191 -7.852 -0.972 1.00 57.34 99 ASN A C 1
ATOM 775 O O . ASN A 1 99 ? 11.261 -7.575 -0.194 1.00 57.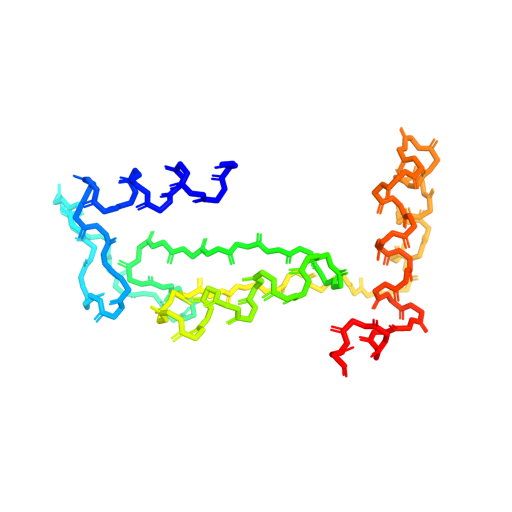34 99 ASN A O 1
ATOM 779 N N . ARG A 1 100 ? 12.757 -9.061 -0.984 1.00 48.28 100 ARG A N 1
ATOM 780 C CA . ARG A 1 100 ? 12.598 -10.037 0.096 1.00 48.28 100 ARG A CA 1
ATOM 781 C C . ARG A 1 100 ? 13.607 -9.695 1.206 1.00 48.28 100 ARG A C 1
ATOM 783 O O . ARG A 1 100 ? 14.652 -9.146 0.869 1.00 48.28 100 ARG A O 1
ATOM 790 N N . PRO A 1 101 ? 13.238 -9.870 2.488 1.00 52.41 101 PRO A N 1
ATOM 791 C CA . PRO A 1 101 ? 14.199 -9.719 3.575 1.00 52.41 101 PRO A CA 1
ATOM 792 C C . PRO A 1 101 ? 15.367 -10.694 3.397 1.00 52.41 101 PRO A C 1
ATOM 794 O O . PRO A 1 101 ? 15.128 -11.781 2.816 1.00 52.41 101 PRO A O 1
#

Secondary structure (DSSP, 8-state):
-HHHHHHHHHHHTT--TT--S--SSSPPPP-TT--SS--EEEETTSSHHHHHHHHHTT--EEEE---SSTHHHHHHHHHHH-HHHHHHHHHHHH-GGGG--

Sequence (101 aa):
GVIDASLEALSAGGWTPGGADDPRSPSPPERLGKGPGYEFQMLLGVRGPLRRGLREQGHRTRVYIPYGEKWYEYSIRRLKENPTVGTQVAKAFLMPWTNRP